Protein AF-A0AAW9IK37-F1 (afdb_monomer)

Organism: Clostridium perfringens (NCBI:txid1502)

Structure (mmCIF, N/CA/C/O backbone):
data_AF-A0AAW9IK37-F1
#
_entry.id   AF-A0AAW9IK37-F1
#
loop_
_atom_site.group_PDB
_atom_site.id
_atom_site.type_symbol
_atom_site.label_atom_id
_atom_site.label_alt_id
_atom_site.label_comp_id
_atom_site.label_asym_id
_atom_site.label_entity_id
_atom_site.label_seq_id
_atom_site.pdbx_PDB_ins_code
_atom_site.Cartn_x
_atom_site.Cartn_y
_atom_site.Cartn_z
_atom_site.occupancy
_atom_site.B_iso_or_equiv
_atom_site.auth_seq_id
_atom_site.auth_comp_id
_atom_site.auth_asym_id
_atom_site.auth_atom_id
_atom_site.pdbx_PDB_model_num
ATOM 1 N N . TYR A 1 1 ? 22.276 -11.782 -33.323 1.00 89.75 1 TYR A N 1
ATOM 2 C CA . TYR A 1 1 ? 23.088 -11.771 -32.084 1.00 89.75 1 TYR A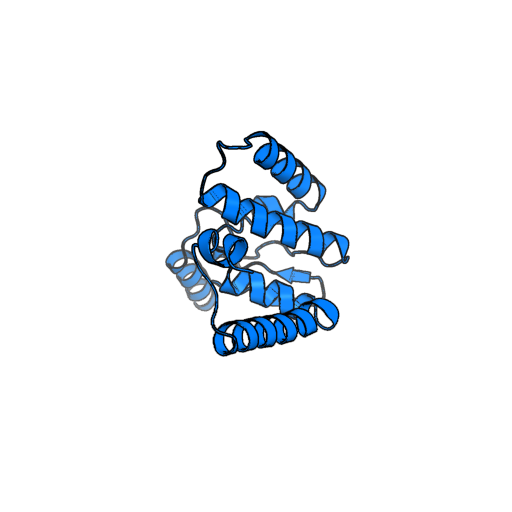 CA 1
ATOM 3 C C . TYR A 1 1 ? 23.915 -10.488 -31.951 1.00 89.75 1 TYR A C 1
ATOM 5 O O . TYR A 1 1 ? 23.599 -9.685 -31.085 1.00 89.75 1 TYR A O 1
ATOM 13 N N . ILE A 1 2 ? 24.889 -10.231 -32.838 1.00 96.06 2 ILE A N 1
ATOM 14 C CA . ILE A 1 2 ? 25.832 -9.090 -32.741 1.00 96.06 2 ILE A CA 1
ATOM 15 C C . ILE A 1 2 ? 25.132 -7.725 -32.626 1.00 96.06 2 ILE A C 1
ATOM 17 O O . ILE A 1 2 ? 25.479 -6.923 -31.764 1.00 96.06 2 ILE A O 1
ATOM 21 N N . GLU A 1 3 ? 24.123 -7.460 -33.456 1.00 96.62 3 GLU A N 1
ATOM 22 C CA . GLU A 1 3 ? 23.384 -6.194 -33.406 1.00 96.62 3 GLU A CA 1
ATOM 23 C C . GLU A 1 3 ? 22.603 -6.013 -32.093 1.00 96.62 3 GLU A C 1
ATOM 25 O O . GLU A 1 3 ? 22.592 -4.925 -31.525 1.00 96.62 3 GLU A O 1
ATOM 30 N N . SER A 1 4 ? 22.024 -7.092 -31.556 1.00 96.12 4 SER A N 1
ATOM 31 C CA . SER A 1 4 ? 21.329 -7.070 -30.264 1.00 96.12 4 SER A CA 1
ATOM 32 C C . SER A 1 4 ? 22.286 -6.706 -29.130 1.00 96.12 4 SER A C 1
ATOM 34 O O . SER A 1 4 ? 21.964 -5.846 -28.316 1.00 96.12 4 SER A O 1
ATOM 36 N N . CYS A 1 5 ? 23.486 -7.297 -29.102 1.00 96.06 5 CYS A N 1
ATOM 37 C CA . CYS A 1 5 ? 24.501 -6.986 -28.093 1.00 96.06 5 CYS A CA 1
ATOM 38 C C . CYS A 1 5 ? 24.947 -5.517 -28.143 1.00 96.06 5 CYS A C 1
ATOM 40 O O . CYS A 1 5 ? 25.216 -4.935 -27.099 1.00 96.06 5 CYS A O 1
ATOM 42 N N . LYS A 1 6 ? 24.970 -4.892 -29.331 1.00 95.94 6 LYS A N 1
ATOM 43 C CA . LYS A 1 6 ? 25.308 -3.465 -29.489 1.00 95.94 6 LYS A CA 1
ATOM 44 C C . LYS A 1 6 ? 24.216 -2.512 -28.978 1.00 95.94 6 LYS A C 1
ATOM 46 O O . LYS A 1 6 ? 24.511 -1.350 -28.704 1.00 95.94 6 LYS A O 1
ATOM 51 N N . ARG A 1 7 ? 22.964 -2.973 -28.860 1.00 96.50 7 ARG A N 1
ATOM 52 C CA . ARG A 1 7 ? 21.812 -2.156 -28.427 1.00 96.50 7 ARG A CA 1
ATOM 53 C C . ARG A 1 7 ? 21.579 -2.180 -26.910 1.00 96.50 7 ARG A C 1
ATOM 55 O O . ARG A 1 7 ? 21.015 -1.226 -26.379 1.00 96.50 7 ARG A O 1
ATOM 62 N N . ILE A 1 8 ? 21.999 -3.236 -26.210 1.00 95.81 8 ILE A N 1
ATOM 63 C CA . ILE A 1 8 ? 21.771 -3.405 -24.765 1.00 95.81 8 ILE A CA 1
ATOM 64 C C . ILE A 1 8 ? 22.555 -2.344 -23.977 1.00 95.81 8 ILE A C 1
ATOM 66 O O . ILE A 1 8 ? 23.781 -2.306 -24.025 1.00 95.81 8 ILE A O 1
ATOM 70 N N . LYS A 1 9 ? 21.844 -1.488 -23.231 1.00 95.62 9 LYS A N 1
ATOM 71 C CA . LYS A 1 9 ? 22.444 -0.482 -22.330 1.00 95.62 9 LYS A CA 1
ATOM 72 C C . LYS A 1 9 ? 22.620 -0.983 -20.897 1.00 95.62 9 LYS A C 1
ATOM 74 O O . LYS A 1 9 ? 23.500 -0.512 -20.189 1.00 95.62 9 LYS A O 1
ATOM 79 N N . TYR A 1 10 ? 21.785 -1.931 -20.483 1.00 95.12 10 TYR A N 1
ATOM 80 C CA . TYR A 1 10 ? 21.777 -2.519 -19.150 1.00 95.12 10 TYR A CA 1
ATOM 81 C C . TYR A 1 10 ? 21.195 -3.936 -19.222 1.00 95.12 10 TYR A C 1
ATOM 83 O O . TYR A 1 10 ? 20.262 -4.172 -19.990 1.00 95.12 10 TYR A O 1
ATOM 91 N N . MET A 1 11 ? 21.737 -4.878 -18.445 1.00 95.50 11 MET A N 1
ATOM 92 C CA . MET A 1 11 ? 21.269 -6.267 -18.403 1.00 95.50 11 MET A CA 1
ATOM 93 C C . MET A 1 11 ? 21.398 -6.838 -16.992 1.00 95.50 11 MET A C 1
ATOM 95 O O . MET A 1 11 ? 22.451 -6.732 -16.366 1.00 95.50 11 MET A O 1
ATOM 99 N N . PHE A 1 12 ? 20.333 -7.474 -16.504 1.00 95.88 12 PHE A N 1
ATOM 100 C CA . PHE A 1 12 ? 20.337 -8.102 -15.188 1.00 95.88 12 PHE A CA 1
ATOM 101 C C . PHE A 1 12 ? 21.098 -9.436 -15.192 1.00 95.88 12 PHE A C 1
ATOM 103 O O . PHE A 1 12 ? 20.855 -10.279 -16.061 1.00 95.88 12 PHE A O 1
ATOM 110 N N . PRO A 1 13 ? 21.953 -9.696 -14.186 1.00 97.44 13 PRO A N 1
ATOM 111 C CA . PRO A 1 13 ? 22.475 -11.032 -13.935 1.00 97.44 13 PRO A CA 1
ATOM 112 C C . PRO A 1 13 ? 21.342 -12.004 -13.597 1.00 97.44 13 PRO A C 1
ATOM 114 O O . PRO A 1 13 ? 20.400 -11.653 -12.880 1.00 97.44 13 PRO A O 1
ATOM 117 N N . LYS A 1 14 ? 21.466 -13.263 -14.029 1.00 97.06 14 LYS A N 1
ATOM 118 C CA . LYS A 1 14 ? 20.448 -14.300 -13.786 1.00 97.06 14 LYS A CA 1
ATOM 119 C C . LYS A 1 14 ? 20.074 -14.427 -12.304 1.00 97.06 14 LYS A C 1
ATOM 121 O O . LYS A 1 14 ? 18.893 -14.501 -11.987 1.00 97.06 14 LYS A O 1
ATOM 126 N N . GLY A 1 15 ? 21.057 -14.413 -11.400 1.00 98.12 15 GLY A N 1
ATOM 127 C CA . GLY A 1 15 ? 20.808 -14.516 -9.956 1.00 98.12 15 GLY A CA 1
ATOM 128 C C . GLY A 1 15 ? 19.930 -13.384 -9.411 1.00 98.12 15 GLY A C 1
ATOM 129 O O . GLY A 1 15 ? 19.015 -13.641 -8.632 1.00 98.12 15 GLY A O 1
ATOM 130 N N . HIS A 1 16 ? 20.141 -12.152 -9.884 1.00 97.75 16 HIS A N 1
ATOM 131 C CA . HIS A 1 16 ? 19.328 -10.999 -9.497 1.00 97.75 16 HIS A CA 1
ATOM 132 C C . HIS A 1 16 ? 17.882 -11.150 -9.987 1.00 97.75 16 HIS A C 1
ATOM 134 O O . HIS A 1 16 ? 16.946 -11.009 -9.202 1.00 97.75 16 HIS A O 1
ATOM 140 N N . ALA A 1 17 ? 17.695 -11.521 -11.258 1.00 97.56 17 ALA A N 1
ATOM 141 C CA . ALA A 1 17 ? 16.365 -11.745 -11.821 1.00 97.56 17 ALA A CA 1
ATOM 142 C C . ALA A 1 17 ? 15.600 -12.847 -11.064 1.00 97.56 17 ALA A C 1
ATOM 144 O O . ALA A 1 17 ? 14.439 -12.659 -10.710 1.00 97.56 17 ALA A O 1
ATOM 145 N N . VAL A 1 18 ? 16.263 -13.966 -10.745 1.00 98.06 18 VAL A N 1
ATOM 146 C CA . VAL A 1 18 ? 15.655 -15.068 -9.981 1.00 98.06 18 VAL A CA 1
ATOM 147 C C . VAL A 1 18 ? 15.223 -14.610 -8.588 1.00 98.06 18 VAL A C 1
ATOM 149 O O . VAL A 1 18 ? 14.106 -14.916 -8.174 1.00 98.06 18 VAL A O 1
ATOM 152 N N . ALA A 1 19 ? 16.063 -13.854 -7.875 1.00 97.88 19 ALA A N 1
ATOM 153 C CA . ALA A 1 19 ? 15.735 -13.372 -6.535 1.00 97.88 19 ALA A CA 1
ATOM 154 C C . ALA A 1 19 ? 14.499 -12.453 -6.534 1.00 97.88 19 ALA A C 1
ATOM 156 O O . ALA A 1 19 ? 13.580 -12.656 -5.737 1.00 97.88 19 ALA A O 1
ATOM 157 N N . TYR A 1 20 ? 14.436 -11.490 -7.460 1.00 97.81 20 TYR A N 1
ATOM 158 C CA . TYR A 1 20 ? 13.302 -10.565 -7.570 1.00 97.81 20 TYR A CA 1
ATOM 159 C C . TYR A 1 20 ? 12.015 -11.285 -7.960 1.00 97.81 20 TYR A C 1
ATOM 161 O O . TYR A 1 20 ? 10.975 -11.071 -7.336 1.00 97.81 20 TYR A O 1
ATOM 169 N N . VAL A 1 21 ? 12.085 -12.182 -8.947 1.00 98.06 21 VAL A N 1
ATOM 170 C CA . VAL A 1 21 ? 10.924 -12.964 -9.389 1.00 98.06 21 VAL A CA 1
ATOM 171 C C . VAL A 1 21 ? 10.427 -13.865 -8.258 1.00 98.06 21 VAL A C 1
ATOM 173 O O . VAL A 1 21 ? 9.225 -13.938 -8.025 1.00 98.06 21 VAL A O 1
ATOM 176 N N . MET A 1 22 ? 11.326 -14.485 -7.488 1.00 98.25 22 MET A N 1
ATOM 177 C CA . MET A 1 22 ? 10.936 -15.294 -6.332 1.00 98.25 22 MET A CA 1
ATOM 178 C C . MET A 1 22 ? 10.194 -14.465 -5.273 1.00 98.25 22 MET A C 1
ATOM 180 O O . MET A 1 22 ? 9.187 -14.930 -4.738 1.00 98.25 22 MET A O 1
ATOM 184 N N . MET A 1 23 ? 10.638 -13.236 -4.982 1.00 97.56 23 MET A N 1
ATOM 185 C CA . MET A 1 23 ? 9.903 -12.346 -4.072 1.00 97.56 23 MET A CA 1
ATOM 186 C C . MET A 1 23 ? 8.552 -11.925 -4.655 1.00 97.56 23 MET A C 1
ATOM 188 O O . MET A 1 23 ? 7.552 -11.937 -3.939 1.00 97.56 23 MET A O 1
ATOM 192 N N . ALA A 1 24 ? 8.498 -11.600 -5.948 1.00 98.00 24 ALA A N 1
ATOM 193 C CA . ALA A 1 24 ? 7.260 -11.221 -6.620 1.00 98.00 24 ALA A CA 1
ATOM 194 C C . ALA A 1 24 ? 6.219 -12.349 -6.574 1.00 98.00 24 ALA A C 1
ATOM 196 O O . ALA A 1 24 ? 5.066 -12.089 -6.246 1.00 98.00 24 ALA A O 1
ATOM 197 N N . VAL A 1 25 ? 6.625 -13.602 -6.810 1.00 98.25 25 VAL A N 1
ATOM 198 C CA . VAL A 1 25 ? 5.736 -14.773 -6.719 1.00 98.25 25 VAL A CA 1
ATOM 199 C C . VAL A 1 25 ? 5.223 -14.977 -5.291 1.00 98.25 25 VAL A C 1
ATOM 201 O O . VAL A 1 25 ? 4.034 -15.227 -5.100 1.00 98.25 25 VAL A O 1
ATOM 204 N N . ARG A 1 26 ? 6.078 -14.804 -4.273 1.00 98.12 26 ARG A N 1
ATOM 205 C CA . ARG A 1 26 ? 5.649 -14.868 -2.864 1.00 98.12 26 ARG A CA 1
ATOM 206 C C . ARG A 1 26 ? 4.608 -13.798 -2.543 1.00 98.12 26 ARG A C 1
ATOM 208 O O . ARG A 1 26 ? 3.601 -14.108 -1.924 1.00 98.12 26 ARG A O 1
ATOM 215 N N . ILE A 1 27 ? 4.811 -12.563 -2.998 1.00 97.88 27 ILE A N 1
ATOM 216 C CA . ILE A 1 27 ? 3.840 -11.473 -2.818 1.00 97.88 27 ILE A CA 1
ATOM 217 C C . ILE A 1 27 ? 2.542 -11.762 -3.595 1.00 97.88 27 ILE A C 1
ATOM 219 O O . ILE A 1 27 ? 1.448 -11.564 -3.066 1.00 97.88 27 ILE A O 1
ATOM 223 N N . ALA A 1 28 ? 2.647 -12.269 -4.827 1.00 98.31 28 ALA A N 1
ATOM 224 C CA . ALA A 1 28 ? 1.504 -12.598 -5.676 1.00 98.31 28 ALA A CA 1
ATOM 225 C C . ALA A 1 28 ? 0.611 -13.682 -5.061 1.00 98.31 28 ALA A C 1
ATOM 227 O O . ALA A 1 28 ? -0.610 -13.586 -5.159 1.00 98.31 28 ALA A O 1
ATOM 228 N N . TYR A 1 29 ? 1.195 -14.664 -4.367 1.00 98.56 29 TYR A N 1
ATOM 229 C CA . TYR A 1 29 ? 0.438 -15.670 -3.623 1.00 98.56 29 TYR A CA 1
ATOM 230 C C . TYR A 1 29 ? -0.529 -15.025 -2.616 1.00 98.56 29 TYR A C 1
ATOM 232 O O . TYR A 1 29 ? -1.718 -15.339 -2.622 1.00 98.56 29 TYR A O 1
ATOM 240 N N . PHE A 1 30 ? -0.068 -14.055 -1.817 1.00 98.44 30 PHE A N 1
ATOM 241 C CA . PHE A 1 30 ? -0.948 -13.320 -0.899 1.00 98.44 30 PHE A CA 1
ATOM 242 C C . PHE A 1 30 ? -1.955 -12.454 -1.647 1.00 98.44 30 PHE A C 1
ATOM 244 O O . PHE A 1 30 ? -3.120 -12.425 -1.271 1.00 98.44 30 PHE A O 1
ATOM 251 N N . LYS A 1 31 ? -1.555 -11.803 -2.745 1.00 98.44 31 LYS A N 1
ATOM 252 C CA . LYS A 1 31 ? -2.497 -11.025 -3.558 1.00 98.44 31 LYS A CA 1
ATOM 253 C C . LYS A 1 31 ? -3.669 -11.888 -4.041 1.00 98.44 31 LYS A C 1
ATOM 255 O O . LYS A 1 31 ? -4.806 -11.426 -4.023 1.00 98.44 31 LYS A O 1
ATOM 260 N N . VAL A 1 32 ? -3.426 -13.134 -4.444 1.00 98.06 32 VAL A N 1
ATOM 261 C CA . VAL A 1 32 ? -4.479 -14.040 -4.926 1.00 98.06 32 VAL A CA 1
ATOM 262 C C . VAL A 1 32 ? -5.289 -14.628 -3.768 1.00 98.06 32 VAL A C 1
ATOM 264 O O . VAL A 1 32 ? -6.507 -14.461 -3.757 1.00 98.06 32 VAL A O 1
ATOM 267 N N . TYR A 1 33 ? -4.630 -15.273 -2.801 1.00 98.25 33 TYR A N 1
ATOM 268 C CA . TYR A 1 33 ? -5.290 -16.120 -1.796 1.00 98.25 33 TYR A CA 1
ATOM 269 C C . TYR A 1 33 ? -5.601 -15.421 -0.465 1.00 98.25 33 TYR A C 1
ATOM 271 O O . TYR A 1 33 ? -6.479 -15.871 0.262 1.00 98.25 33 TYR A O 1
ATOM 279 N N . TYR A 1 34 ? -4.920 -14.316 -0.151 1.00 98.06 34 TYR A N 1
ATOM 280 C CA . TYR A 1 34 ? -5.081 -13.554 1.096 1.00 98.06 34 TYR A CA 1
ATOM 281 C C . TYR A 1 34 ? -5.130 -12.043 0.808 1.00 98.06 34 TYR A C 1
ATOM 283 O O . TYR A 1 34 ? -4.257 -11.288 1.253 1.00 98.06 34 TYR A O 1
ATOM 291 N N . PRO A 1 35 ? -6.113 -11.583 0.014 1.00 97.88 35 PRO A N 1
ATOM 292 C CA . PRO A 1 35 ? -6.092 -10.244 -0.560 1.00 97.88 35 PRO A CA 1
ATOM 293 C C . PRO A 1 35 ? -6.098 -9.133 0.495 1.00 97.88 35 PRO A C 1
ATOM 295 O O . PRO A 1 35 ? -5.342 -8.177 0.355 1.00 97.88 35 PRO A O 1
ATOM 298 N N . GLU A 1 36 ? -6.858 -9.272 1.583 1.00 97.50 36 GLU A N 1
ATOM 299 C CA . GLU A 1 36 ? -6.874 -8.287 2.677 1.00 97.50 36 GLU A CA 1
ATOM 300 C C . GLU A 1 36 ? -5.490 -8.112 3.311 1.00 97.50 36 GLU A C 1
ATOM 302 O O . GLU A 1 36 ? -5.028 -6.987 3.497 1.00 97.50 36 GLU A O 1
ATOM 307 N N . ALA A 1 37 ? -4.783 -9.219 3.561 1.00 97.81 37 ALA A N 1
ATOM 308 C CA . ALA A 1 37 ? -3.418 -9.193 4.078 1.00 97.81 37 ALA A CA 1
ATOM 309 C C . ALA A 1 37 ? -2.445 -8.532 3.094 1.00 97.81 37 ALA A C 1
ATOM 311 O O . ALA A 1 37 ? -1.593 -7.743 3.513 1.00 97.81 37 ALA A O 1
ATOM 312 N N . TYR A 1 38 ? -2.588 -8.812 1.794 1.00 98.25 38 TYR A N 1
ATOM 313 C CA . TYR A 1 38 ? -1.800 -8.157 0.751 1.00 98.25 38 TYR A CA 1
ATOM 314 C C . TYR A 1 38 ? -2.004 -6.639 0.755 1.00 98.25 38 TYR A C 1
ATOM 316 O O . TYR A 1 38 ? -1.020 -5.903 0.839 1.00 98.25 38 TYR A O 1
ATOM 324 N 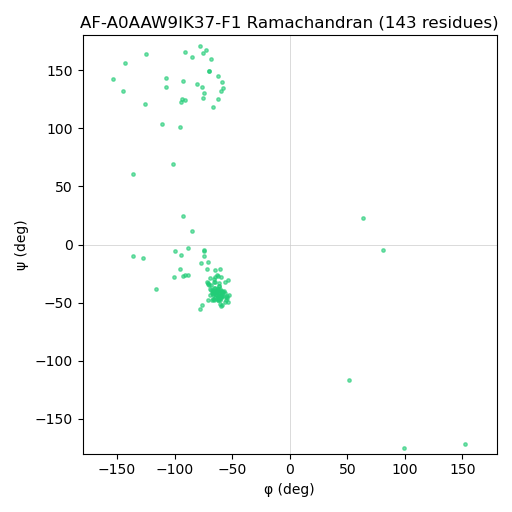N . TYR A 1 39 ? -3.252 -6.169 0.703 1.00 98.06 39 TYR A N 1
ATOM 325 C CA . TYR A 1 39 ? -3.545 -4.739 0.634 1.00 98.06 39 TYR A CA 1
ATOM 326 C C . TYR A 1 39 ? -3.158 -4.017 1.924 1.00 98.06 39 TYR A C 1
ATOM 328 O O . TYR A 1 39 ? -2.443 -3.020 1.858 1.00 98.06 39 TYR A O 1
ATOM 336 N N . ALA A 1 40 ? -3.530 -4.541 3.098 1.00 97.75 40 ALA A N 1
ATOM 337 C CA . ALA A 1 40 ? -3.161 -3.930 4.375 1.00 97.75 40 ALA A CA 1
ATOM 338 C C . ALA A 1 40 ? -1.634 -3.801 4.518 1.00 97.75 40 ALA A C 1
ATOM 340 O O . ALA A 1 40 ? -1.126 -2.757 4.932 1.00 97.75 40 ALA A O 1
ATOM 341 N N . THR A 1 41 ? -0.879 -4.824 4.104 1.00 97.50 41 THR A N 1
ATOM 342 C CA . THR A 1 41 ? 0.591 -4.774 4.120 1.00 97.50 41 THR A CA 1
ATOM 343 C C . THR A 1 41 ? 1.137 -3.792 3.088 1.00 97.50 41 THR A C 1
ATOM 345 O O . THR A 1 41 ? 2.038 -3.017 3.405 1.00 97.50 41 THR A O 1
ATOM 348 N N . TYR A 1 42 ? 0.598 -3.792 1.866 1.00 96.94 42 TYR A N 1
ATOM 349 C CA . TYR A 1 42 ? 1.038 -2.884 0.810 1.00 96.94 42 TYR A CA 1
ATOM 350 C C . TYR A 1 42 ? 0.868 -1.423 1.231 1.00 96.94 42 TYR A C 1
ATOM 352 O O . TYR A 1 42 ? 1.837 -0.665 1.190 1.00 96.94 42 TYR A O 1
ATOM 360 N N . PHE A 1 43 ? -0.328 -1.044 1.692 1.00 96.44 43 PHE A N 1
ATOM 361 C CA . PHE A 1 43 ? -0.615 0.336 2.074 1.00 96.44 43 PHE A CA 1
ATOM 362 C C . PHE A 1 43 ? 0.126 0.766 3.344 1.00 96.44 43 PHE A C 1
ATOM 364 O O . PHE A 1 43 ? 0.506 1.922 3.465 1.00 96.44 43 PHE A O 1
ATOM 371 N N . THR A 1 44 ? 0.431 -0.167 4.250 1.00 95.81 44 THR A N 1
ATOM 372 C CA . THR A 1 44 ? 1.269 0.124 5.425 1.00 95.81 44 THR A CA 1
ATOM 373 C C . THR A 1 44 ? 2.726 0.413 5.056 1.00 95.81 44 THR A C 1
ATOM 375 O O . THR A 1 44 ? 3.363 1.248 5.688 1.00 95.81 44 THR A O 1
ATOM 378 N N . VAL A 1 45 ? 3.290 -0.316 4.087 1.00 93.81 45 VAL A N 1
ATOM 379 C CA . VAL A 1 45 ? 4.745 -0.315 3.843 1.00 93.81 45 VAL A CA 1
ATOM 380 C C . VAL A 1 45 ? 5.155 0.575 2.669 1.00 93.81 45 VAL A C 1
ATOM 382 O O . VAL A 1 45 ? 6.297 1.022 2.627 1.00 93.81 45 VAL A O 1
ATOM 385 N N . ARG A 1 46 ? 4.277 0.782 1.681 1.00 85.00 46 ARG A N 1
ATOM 386 C CA . ARG A 1 46 ? 4.651 1.379 0.385 1.00 85.00 46 ARG A CA 1
ATOM 387 C C . ARG A 1 46 ? 3.815 2.579 -0.047 1.00 85.00 46 ARG A C 1
ATOM 389 O O . ARG A 1 46 ? 4.177 3.206 -1.036 1.00 85.00 46 ARG A O 1
ATOM 396 N N . ALA A 1 47 ? 2.698 2.870 0.615 1.00 80.38 47 ALA A N 1
ATOM 397 C CA . ALA A 1 47 ? 1.763 3.897 0.159 1.00 80.38 47 ALA A CA 1
ATOM 398 C C . ALA A 1 47 ? 1.918 5.204 0.945 1.00 80.38 47 ALA A C 1
ATOM 400 O O . ALA A 1 47 ? 1.039 5.580 1.716 1.00 80.38 47 ALA A O 1
ATOM 401 N N . ASP A 1 48 ? 3.038 5.896 0.737 1.00 82.75 48 ASP A N 1
ATOM 402 C CA . ASP A 1 48 ? 3.271 7.207 1.354 1.00 82.75 48 ASP A CA 1
ATOM 403 C C . ASP A 1 48 ? 2.302 8.288 0.839 1.00 82.75 48 ASP A C 1
ATOM 405 O O . ASP A 1 48 ? 1.943 9.189 1.591 1.00 82.75 48 ASP A O 1
ATOM 409 N N . ASP A 1 49 ? 1.833 8.166 -0.408 1.00 88.56 49 ASP A N 1
ATOM 410 C CA . ASP A 1 49 ? 0.897 9.098 -1.055 1.00 88.56 49 ASP A CA 1
ATOM 411 C C . ASP A 1 49 ? -0.583 8.683 -0.902 1.00 88.56 49 ASP A C 1
ATOM 413 O O . ASP A 1 49 ? -1.420 9.009 -1.743 1.00 88.56 49 ASP A O 1
ATOM 417 N N . PHE A 1 50 ? -0.927 7.910 0.134 1.00 92.88 50 PHE A N 1
ATOM 418 C CA . PHE A 1 50 ? -2.316 7.520 0.392 1.00 92.88 50 PHE A CA 1
ATOM 419 C C . PHE A 1 50 ? -3.122 8.680 0.985 1.00 92.88 50 PHE A C 1
ATOM 421 O O . PHE A 1 50 ? -2.767 9.210 2.033 1.00 92.88 50 PHE A O 1
ATOM 428 N N . ASP A 1 51 ? -4.247 9.004 0.347 1.00 93.25 51 ASP A N 1
ATOM 429 C CA . ASP A 1 51 ? -5.222 9.991 0.814 1.00 93.25 51 ASP A CA 1
ATOM 430 C C . ASP A 1 51 ? -6.520 9.281 1.228 1.00 93.25 51 ASP A C 1
ATOM 432 O O . ASP A 1 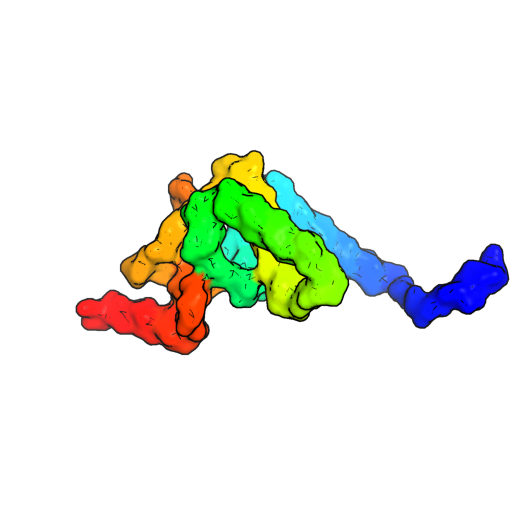51 ? -7.320 8.850 0.389 1.00 93.25 51 ASP A O 1
ATOM 436 N N . ALA A 1 52 ? -6.729 9.147 2.540 1.00 94.06 52 ALA A N 1
ATOM 437 C CA . ALA A 1 52 ? -7.912 8.498 3.088 1.00 94.06 52 ALA A CA 1
ATOM 438 C C . ALA A 1 52 ? -9.215 9.251 2.783 1.00 94.06 52 ALA A C 1
ATOM 440 O O . ALA A 1 52 ? -10.239 8.592 2.585 1.00 94.06 52 ALA A O 1
ATOM 441 N N . ASP A 1 53 ? -9.195 10.582 2.686 1.00 92.25 53 ASP A N 1
ATOM 442 C CA . ASP A 1 53 ? -10.393 11.380 2.412 1.00 92.25 53 ASP A CA 1
ATOM 443 C C . ASP A 1 53 ? -10.864 11.204 0.970 1.00 92.25 53 ASP A C 1
ATOM 445 O O . ASP A 1 53 ? -12.067 11.220 0.696 1.00 92.25 53 ASP A O 1
ATOM 449 N N . LEU A 1 54 ? -9.938 11.012 0.033 1.00 94.62 54 LEU A N 1
ATOM 450 C CA . LEU A 1 54 ? -10.258 10.663 -1.346 1.00 94.62 54 LEU A CA 1
ATOM 451 C C . LEU A 1 54 ? -10.653 9.188 -1.485 1.00 94.62 54 LEU A C 1
ATOM 453 O O . LEU A 1 54 ? -11.705 8.875 -2.045 1.00 94.62 54 LEU A O 1
ATOM 457 N N . ILE A 1 55 ? -9.825 8.271 -0.984 1.00 95.88 55 ILE A N 1
ATOM 458 C CA . ILE A 1 55 ? -9.953 6.831 -1.255 1.00 95.88 55 ILE A CA 1
ATOM 459 C C . ILE A 1 55 ? -11.173 6.225 -0.548 1.00 95.88 55 ILE A C 1
ATOM 461 O O . ILE A 1 55 ? -11.848 5.354 -1.109 1.00 95.88 55 ILE A O 1
ATOM 465 N N . CYS A 1 56 ? -11.526 6.707 0.648 1.00 94.75 56 CYS A N 1
ATOM 466 C CA . CYS A 1 56 ? -12.702 6.223 1.379 1.00 94.75 56 CYS A CA 1
ATOM 467 C C . CYS A 1 56 ? -14.036 6.734 0.802 1.00 94.75 56 CYS A C 1
ATOM 469 O O . CYS A 1 56 ? -15.089 6.226 1.184 1.00 94.75 56 CYS A O 1
ATOM 471 N N . LYS A 1 57 ? -14.029 7.693 -0.142 1.00 94.50 57 LYS A N 1
ATOM 472 C CA . LYS A 1 57 ? -15.237 8.076 -0.909 1.00 94.50 57 LYS A CA 1
ATOM 473 C C . LYS A 1 57 ? -15.659 6.996 -1.910 1.00 94.50 57 LYS A C 1
ATOM 475 O O . LYS A 1 57 ? -16.784 7.026 -2.403 1.00 94.50 57 LYS A O 1
ATOM 480 N N . GLY A 1 58 ? -14.779 6.036 -2.194 1.00 94.50 58 GLY A N 1
ATOM 481 C CA . GLY A 1 58 ? -15.087 4.854 -2.988 1.00 94.50 58 GLY A CA 1
ATOM 482 C C . GLY A 1 58 ? -14.653 4.937 -4.457 1.00 94.50 58 GLY A C 1
ATOM 483 O O . GLY A 1 58 ? -14.010 5.899 -4.889 1.00 94.50 58 GLY A O 1
ATOM 484 N N . PRO A 1 59 ? -15.006 3.913 -5.257 1.00 96.25 59 PRO A N 1
ATOM 485 C CA . PRO A 1 59 ? -14.426 3.688 -6.582 1.00 96.25 59 PRO A CA 1
ATOM 486 C C . PRO A 1 59 ? -14.749 4.789 -7.598 1.00 96.25 59 PRO A C 1
ATOM 488 O O . PRO A 1 59 ? -13.952 5.024 -8.502 1.00 96.25 59 PRO A O 1
ATOM 491 N N . GLY A 1 60 ? -15.887 5.480 -7.459 1.00 97.19 60 GLY A N 1
ATOM 492 C CA . GLY A 1 60 ? -16.256 6.589 -8.345 1.00 97.19 60 GLY A CA 1
ATOM 493 C C . GLY A 1 60 ? -15.308 7.783 -8.215 1.00 97.19 60 GLY A C 1
ATOM 494 O O . GLY A 1 60 ? -14.816 8.284 -9.222 1.00 97.19 60 GLY A O 1
ATOM 495 N N . ALA A 1 61 ? -14.995 8.185 -6.979 1.00 97.00 61 ALA A N 1
ATOM 496 C CA . ALA A 1 61 ? -14.059 9.276 -6.706 1.00 97.00 61 ALA A CA 1
ATOM 497 C C . ALA A 1 61 ? -12.629 8.918 -7.137 1.00 97.00 61 ALA A C 1
ATOM 499 O O . ALA A 1 61 ? -11.938 9.738 -7.734 1.00 97.00 61 ALA A O 1
ATOM 500 N N . ILE A 1 62 ? -12.215 7.670 -6.894 1.00 97.44 62 ILE A N 1
ATOM 501 C CA . ILE A 1 62 ? -10.904 7.163 -7.320 1.00 97.44 62 ILE A CA 1
ATOM 502 C C . ILE A 1 62 ? -10.773 7.201 -8.842 1.00 97.44 62 ILE A C 1
ATOM 504 O O . ILE A 1 62 ? -9.766 7.681 -9.352 1.00 97.44 62 ILE A O 1
ATOM 508 N N . LYS A 1 63 ? -11.792 6.724 -9.568 1.00 97.38 63 LYS A N 1
ATOM 509 C CA . LYS A 1 63 ? -11.777 6.716 -11.031 1.00 97.38 63 LYS A CA 1
ATOM 510 C C . LYS A 1 63 ? -11.705 8.131 -11.602 1.00 97.38 63 LYS A C 1
ATOM 512 O O . LYS A 1 63 ? -10.840 8.386 -12.426 1.00 97.38 63 LYS A O 1
ATOM 517 N N . ALA A 1 64 ? -12.546 9.044 -11.112 1.00 97.50 64 ALA A N 1
ATOM 518 C CA . ALA A 1 64 ? -12.505 10.440 -11.541 1.00 97.50 64 ALA A CA 1
ATOM 519 C C . ALA A 1 64 ? -11.110 11.049 -11.330 1.00 97.50 64 ALA A C 1
ATOM 521 O O . ALA A 1 64 ? -10.581 11.704 -12.224 1.00 97.50 64 ALA A O 1
ATOM 522 N N . LYS A 1 65 ? -10.468 10.761 -10.187 1.00 96.62 65 LYS A N 1
ATOM 523 C CA . LYS A 1 65 ? -9.120 11.265 -9.926 1.00 96.62 65 LYS A CA 1
ATOM 524 C C . LYS A 1 65 ? -8.051 10.634 -10.819 1.00 96.62 65 LYS A C 1
ATOM 526 O O . LYS A 1 65 ? -7.128 11.328 -11.234 1.00 96.62 65 LYS A O 1
ATOM 531 N N . LEU A 1 66 ? -8.155 9.339 -11.110 1.00 96.56 66 LEU A N 1
ATOM 532 C CA . LEU A 1 66 ? -7.263 8.669 -12.059 1.00 96.56 66 LEU A CA 1
ATOM 533 C C . LEU A 1 66 ? -7.384 9.276 -13.458 1.00 96.56 66 LEU A C 1
ATOM 535 O O . LEU A 1 66 ? -6.358 9.540 -14.078 1.00 96.56 66 LEU A O 1
ATOM 539 N N . ASP A 1 67 ? -8.607 9.537 -13.920 1.00 96.62 67 ASP A N 1
ATOM 540 C CA . ASP A 1 67 ? -8.858 10.143 -15.229 1.00 96.62 67 ASP A CA 1
ATOM 541 C C . ASP A 1 67 ? -8.198 11.537 -15.314 1.00 96.62 67 ASP A C 1
ATOM 543 O O . ASP A 1 67 ? -7.409 11.781 -16.227 1.00 96.62 67 ASP A O 1
ATOM 547 N N . GLU A 1 68 ? -8.385 12.398 -14.302 1.00 95.69 68 GLU A N 1
ATOM 548 C CA . GLU A 1 68 ? -7.697 13.702 -14.203 1.00 95.69 68 GLU A CA 1
ATOM 549 C C . GLU A 1 68 ? -6.165 13.574 -14.268 1.00 95.69 68 GLU A C 1
ATOM 551 O O . GLU A 1 68 ? -5.482 14.349 -14.943 1.00 95.69 68 GLU A O 1
ATOM 556 N N . LEU A 1 69 ? -5.599 12.607 -13.537 1.00 94.62 69 LEU A N 1
ATOM 557 C CA . LEU A 1 69 ? -4.151 12.417 -13.471 1.00 94.62 69 LEU A CA 1
ATOM 558 C C . LEU A 1 69 ? -3.589 11.885 -14.791 1.00 94.62 69 LEU A C 1
ATOM 560 O O . LEU A 1 69 ? -2.491 12.277 -15.186 1.00 94.62 69 LEU A O 1
ATOM 564 N N . TYR A 1 70 ? -4.333 11.037 -15.498 1.00 93.69 70 TYR A N 1
ATOM 565 C CA . TYR A 1 70 ? -3.926 10.531 -16.804 1.00 93.69 70 TYR A CA 1
ATOM 566 C C . TYR A 1 70 ? -4.005 11.588 -17.908 1.00 93.69 70 TYR A C 1
ATOM 568 O O . TYR A 1 70 ? -3.140 11.602 -18.789 1.00 93.69 70 TYR A O 1
ATOM 576 N N . GLU A 1 71 ? -4.948 12.529 -17.831 1.00 94.88 71 GLU A N 1
ATOM 577 C CA . GLU A 1 71 ? -5.043 13.658 -18.767 1.00 94.88 71 GLU A CA 1
ATOM 578 C C . GLU A 1 71 ? -3.821 14.593 -18.722 1.00 94.88 71 GLU A C 1
ATOM 580 O O . GLU A 1 71 ? -3.465 15.209 -19.731 1.00 94.88 71 GLU A O 1
ATOM 585 N N . LEU A 1 72 ? -3.108 14.663 -17.591 1.00 91.06 72 LEU A N 1
ATOM 586 C CA . LEU A 1 72 ? -1.871 15.447 -17.469 1.00 91.06 72 LEU A CA 1
ATOM 587 C C . LEU A 1 72 ? -0.731 14.911 -18.356 1.00 91.06 72 LEU A C 1
ATOM 589 O O . LEU A 1 72 ? 0.204 15.658 -18.677 1.00 91.06 72 LEU A O 1
ATOM 593 N N . GLY A 1 73 ? -0.782 13.637 -18.760 1.00 89.94 73 GLY A N 1
ATOM 594 C CA . GLY A 1 73 ? 0.196 12.999 -19.641 1.00 89.94 73 GLY A CA 1
ATOM 595 C C . GLY A 1 73 ? 1.641 13.184 -19.164 1.00 89.94 73 GLY A C 1
ATOM 596 O O . GLY A 1 73 ? 2.033 12.745 -18.087 1.00 89.94 73 GLY A O 1
ATOM 597 N N . ASN A 1 74 ? 2.465 13.874 -19.954 1.00 88.12 74 ASN A N 1
ATOM 598 C CA . ASN A 1 74 ? 3.881 14.089 -19.623 1.00 88.12 74 ASN A CA 1
ATOM 599 C C . ASN A 1 74 ? 4.125 15.118 -18.500 1.00 88.12 74 ASN A C 1
ATOM 601 O O . ASN A 1 74 ? 5.274 15.308 -18.106 1.00 88.12 74 ASN A O 1
ATOM 605 N N . LYS A 1 75 ? 3.085 15.794 -17.991 1.00 91.75 75 LYS A N 1
ATOM 606 C CA . LYS A 1 75 ? 3.199 16.787 -16.904 1.00 91.75 75 LYS A CA 1
ATOM 607 C C . LYS A 1 75 ? 3.094 16.178 -15.500 1.00 91.75 75 LYS A C 1
ATOM 609 O O . LYS A 1 75 ? 3.236 16.905 -14.523 1.00 91.75 75 LYS A O 1
ATOM 614 N N . ILE A 1 76 ? 2.856 14.869 -15.401 1.00 92.62 76 ILE A N 1
ATOM 615 C CA . ILE A 1 76 ? 2.715 14.129 -14.140 1.00 92.62 76 ILE A CA 1
ATOM 616 C C . ILE A 1 76 ? 4.022 14.198 -13.333 1.00 92.62 76 ILE A C 1
ATOM 618 O O . ILE A 1 76 ? 5.095 13.811 -13.813 1.00 92.62 76 ILE A O 1
ATOM 622 N N . THR A 1 77 ? 3.930 14.652 -12.082 1.00 92.69 77 THR A N 1
ATOM 623 C CA . THR A 1 77 ? 5.066 14.723 -11.153 1.00 92.69 77 THR A CA 1
ATOM 624 C C . THR A 1 77 ? 5.407 13.353 -10.551 1.00 92.69 77 THR A C 1
ATOM 626 O O . THR A 1 77 ? 4.680 12.373 -10.705 1.00 92.69 77 THR A O 1
ATOM 629 N N . ALA A 1 78 ? 6.531 13.249 -9.834 1.00 89.75 78 ALA A N 1
ATOM 630 C CA . ALA A 1 78 ? 6.872 12.017 -9.113 1.00 89.75 78 ALA A CA 1
ATOM 631 C C . ALA A 1 78 ? 5.816 11.652 -8.050 1.00 89.75 78 ALA A C 1
ATOM 633 O O . ALA A 1 78 ? 5.480 10.477 -7.916 1.00 89.75 78 ALA A O 1
ATOM 634 N N . LYS A 1 79 ? 5.261 12.660 -7.362 1.00 88.94 79 LYS A N 1
ATOM 635 C CA . LYS A 1 79 ? 4.181 12.491 -6.381 1.00 88.94 79 LYS A CA 1
ATOM 636 C C . LYS A 1 79 ? 2.905 11.976 -7.048 1.00 88.94 79 LYS A C 1
ATOM 638 O O . LYS A 1 79 ? 2.293 11.033 -6.563 1.00 88.94 79 LYS A O 1
ATOM 643 N N . ASP A 1 80 ? 2.559 12.528 -8.210 1.00 92.69 80 ASP A N 1
ATOM 644 C CA . ASP A 1 80 ? 1.383 12.086 -8.965 1.00 92.69 80 ASP A CA 1
ATOM 645 C C . ASP A 1 80 ? 1.513 10.624 -9.412 1.00 92.69 80 ASP A C 1
ATOM 647 O O . ASP A 1 80 ? 0.547 9.875 -9.332 1.00 92.69 80 ASP A O 1
ATOM 651 N N . LYS A 1 81 ? 2.708 10.166 -9.814 1.00 92.00 81 LYS A N 1
ATOM 652 C CA . LYS A 1 81 ? 2.943 8.740 -10.133 1.00 92.00 81 LYS A CA 1
ATOM 653 C C . LYS A 1 81 ? 2.751 7.830 -8.918 1.00 92.00 81 LYS A C 1
ATOM 655 O O . LYS A 1 81 ? 2.207 6.730 -9.058 1.00 92.00 81 LYS A O 1
ATOM 660 N N . GLY A 1 82 ? 3.202 8.280 -7.746 1.00 92.44 82 GLY A N 1
ATOM 661 C CA . GLY A 1 82 ? 2.970 7.594 -6.474 1.00 92.44 82 GLY A CA 1
ATOM 662 C C . GLY A 1 82 ? 1.477 7.475 -6.178 1.00 92.44 82 GLY A C 1
ATOM 663 O O . GLY A 1 82 ? 0.971 6.366 -5.997 1.00 92.44 82 GLY A O 1
ATOM 664 N N . LEU A 1 83 ? 0.756 8.596 -6.264 1.00 93.44 83 LEU A N 1
ATOM 665 C CA . LEU A 1 83 ? -0.692 8.648 -6.074 1.00 93.44 83 LEU A CA 1
ATOM 666 C C . LEU A 1 83 ? -1.445 7.767 -7.081 1.00 93.44 83 LEU A C 1
ATOM 668 O O . LEU A 1 83 ? -2.296 6.989 -6.663 1.00 93.44 83 LEU A O 1
ATOM 672 N N . ILE A 1 84 ? -1.109 7.809 -8.377 1.00 95.44 84 ILE A N 1
ATOM 673 C CA . ILE A 1 84 ? -1.704 6.932 -9.406 1.00 95.44 84 ILE A CA 1
ATOM 674 C C . ILE A 1 84 ? -1.576 5.466 -8.986 1.00 95.44 84 ILE A C 1
ATOM 676 O O . ILE A 1 84 ? -2.573 4.751 -8.944 1.00 95.44 84 ILE A O 1
ATOM 680 N N . THR A 1 85 ? -0.375 5.036 -8.591 1.00 95.31 85 THR A N 1
ATOM 681 C CA . THR A 1 85 ? -0.126 3.646 -8.175 1.00 95.31 85 THR A CA 1
ATOM 682 C C . THR A 1 85 ? -1.005 3.247 -6.981 1.00 95.31 85 THR A C 1
ATOM 684 O O . THR A 1 85 ? -1.544 2.138 -6.929 1.00 95.31 85 THR A O 1
ATOM 687 N N . VAL A 1 86 ? -1.169 4.147 -6.007 1.00 95.94 86 VAL A N 1
ATOM 688 C CA . VAL A 1 86 ? -2.027 3.925 -4.833 1.00 95.94 86 VAL A CA 1
ATOM 689 C C . VAL A 1 86 ? -3.507 3.872 -5.224 1.00 95.94 86 VAL A C 1
ATOM 691 O O . VAL A 1 86 ? -4.237 3.003 -4.736 1.00 95.94 86 VAL A O 1
ATOM 694 N N . LEU A 1 87 ? -3.951 4.759 -6.115 1.00 97.12 87 LEU A N 1
ATOM 695 C CA . LEU A 1 87 ? -5.326 4.819 -6.602 1.00 97.12 87 LEU A CA 1
ATOM 696 C C . LEU A 1 87 ? -5.695 3.581 -7.423 1.00 97.12 87 LEU A C 1
ATOM 698 O O . LEU A 1 87 ? -6.770 3.027 -7.210 1.00 97.12 87 LEU A O 1
ATOM 702 N N . GLU A 1 88 ? -4.811 3.086 -8.289 1.00 97.50 88 GLU A N 1
ATOM 703 C CA . GLU A 1 88 ? -5.040 1.859 -9.062 1.00 97.50 88 GLU A CA 1
ATOM 704 C C . GLU A 1 88 ? -5.236 0.638 -8.159 1.00 97.50 88 GLU A C 1
ATOM 706 O O . GLU A 1 88 ? -6.182 -0.131 -8.338 1.00 97.50 88 GLU A O 1
ATOM 711 N N . LEU A 1 89 ? -4.386 0.476 -7.141 1.00 97.56 89 LEU A N 1
ATOM 712 C CA . LEU A 1 89 ? -4.525 -0.622 -6.182 1.00 97.56 89 LEU A CA 1
ATOM 713 C C . LEU A 1 89 ? -5.759 -0.468 -5.296 1.00 97.56 89 LEU A C 1
ATOM 715 O O . LEU A 1 89 ? -6.396 -1.464 -4.955 1.00 97.56 89 LEU A O 1
ATOM 719 N N . SER A 1 90 ? -6.120 0.765 -4.944 1.00 97.69 90 SER A N 1
ATOM 720 C CA . SER A 1 90 ? -7.349 1.046 -4.201 1.00 97.69 90 SER A CA 1
ATOM 721 C C . SER A 1 90 ? -8.586 0.729 -5.044 1.00 97.69 90 SER A C 1
ATOM 723 O O . SER A 1 90 ? -9.532 0.119 -4.552 1.00 97.69 90 SER A O 1
ATOM 725 N N . TYR A 1 91 ? -8.569 1.073 -6.334 1.00 98.06 91 TYR A N 1
ATOM 726 C CA . TYR A 1 91 ? -9.630 0.731 -7.277 1.00 98.06 91 TYR A CA 1
ATOM 727 C C . TYR A 1 91 ? -9.758 -0.788 -7.456 1.00 98.06 91 TYR A C 1
ATOM 729 O O . TYR A 1 91 ? -10.864 -1.326 -7.408 1.00 98.06 91 TYR A O 1
ATOM 737 N N . GLU A 1 92 ? -8.630 -1.493 -7.590 1.00 98.31 92 GLU A N 1
ATOM 738 C CA . GLU A 1 92 ? -8.582 -2.957 -7.649 1.00 98.31 92 GLU A CA 1
ATOM 739 C C . GLU A 1 92 ? -9.176 -3.594 -6.382 1.00 98.31 92 GLU A C 1
ATOM 741 O O . GLU A 1 92 ? -9.975 -4.525 -6.482 1.00 98.31 92 GLU A O 1
ATOM 746 N N . LEU A 1 93 ? -8.837 -3.075 -5.198 1.00 97.88 93 LEU A N 1
ATOM 747 C CA . LEU A 1 93 ? -9.387 -3.529 -3.920 1.00 97.88 93 LEU A CA 1
ATOM 748 C C . LEU A 1 93 ? -10.922 -3.451 -3.920 1.00 97.88 93 LEU A C 1
ATOM 750 O O . LEU A 1 93 ? -11.582 -4.452 -3.627 1.00 97.88 93 LEU A O 1
ATOM 754 N N . TYR A 1 94 ? -11.492 -2.310 -4.325 1.00 97.81 94 TYR A N 1
ATOM 755 C CA . TYR A 1 94 ? -12.947 -2.153 -4.438 1.00 97.81 94 TYR A CA 1
ATOM 756 C C . TYR A 1 94 ? -13.560 -3.087 -5.487 1.00 97.81 94 TYR A C 1
ATOM 758 O O . TYR A 1 94 ? -14.603 -3.696 -5.243 1.00 97.81 94 TYR A O 1
ATOM 766 N N . ALA A 1 95 ? -12.905 -3.267 -6.639 1.00 97.69 95 ALA A N 1
ATOM 767 C CA . ALA A 1 95 ? -13.362 -4.188 -7.681 1.00 97.69 95 ALA A CA 1
ATOM 768 C C . ALA A 1 95 ? -13.388 -5.652 -7.202 1.00 97.69 95 ALA A C 1
ATOM 770 O O . ALA A 1 95 ? -14.206 -6.453 -7.660 1.00 97.69 95 ALA A O 1
ATOM 771 N N . ARG A 1 96 ? -12.539 -5.999 -6.229 1.00 97.50 96 ARG A N 1
ATOM 772 C CA . ARG A 1 96 ? -12.519 -7.310 -5.564 1.00 97.50 96 ARG A CA 1
ATOM 773 C C . ARG A 1 96 ? -13.508 -7.434 -4.406 1.00 97.50 96 ARG A C 1
ATOM 775 O O . ARG A 1 96 ? -13.460 -8.434 -3.694 1.00 97.50 96 ARG A O 1
ATOM 782 N N . LYS A 1 97 ? -14.430 -6.475 -4.258 1.00 96.62 97 LYS A N 1
ATOM 783 C CA . LYS A 1 97 ? -15.470 -6.432 -3.213 1.00 96.62 97 LYS A CA 1
ATOM 784 C C . LYS A 1 97 ? -14.912 -6.318 -1.793 1.00 96.62 97 LYS A C 1
ATOM 786 O O . LYS A 1 97 ? -15.592 -6.681 -0.839 1.00 96.62 97 LYS A O 1
ATOM 791 N N . LEU A 1 98 ? -13.689 -5.816 -1.666 1.00 97.06 98 LEU A N 1
ATOM 792 C CA . LEU A 1 98 ? -13.157 -5.338 -0.400 1.00 97.06 98 LEU A CA 1
ATOM 793 C C . LEU A 1 98 ? -13.476 -3.846 -0.272 1.00 97.06 98 LEU A C 1
ATOM 795 O O . LEU A 1 98 ? -13.837 -3.181 -1.245 1.00 97.06 98 LEU A O 1
ATOM 799 N N . ASN A 1 99 ? -13.338 -3.307 0.926 1.00 96.25 99 ASN A N 1
ATOM 800 C CA . ASN A 1 99 ? -13.632 -1.914 1.217 1.00 96.25 99 ASN A CA 1
ATOM 801 C C . ASN A 1 99 ? -12.644 -1.342 2.234 1.00 96.25 99 ASN A C 1
ATOM 803 O O . ASN A 1 99 ? -12.040 -2.058 3.036 1.00 96.25 99 ASN A O 1
ATOM 807 N N . PHE A 1 100 ? -12.508 -0.020 2.195 1.00 97.00 100 PHE A N 1
ATOM 808 C CA . PHE A 1 100 ? -11.861 0.726 3.258 1.00 97.00 100 PHE A CA 1
ATOM 809 C C . PHE A 1 100 ? -12.893 1.211 4.268 1.00 97.00 100 PHE A C 1
ATOM 811 O O . PHE A 1 100 ? -13.986 1.649 3.905 1.00 97.00 100 PHE A O 1
ATOM 818 N N . LEU A 1 101 ? -12.517 1.156 5.540 1.00 96.44 101 LEU A N 1
ATOM 819 C CA . LEU A 1 101 ? -13.238 1.826 6.613 1.00 96.44 101 LEU A CA 1
ATOM 820 C C . LEU A 1 101 ? -12.767 3.276 6.714 1.00 96.44 101 LEU A C 1
ATOM 822 O O . LEU A 1 101 ? -11.688 3.634 6.245 1.00 96.44 101 LEU A O 1
ATOM 826 N N . LYS A 1 102 ? -13.568 4.124 7.357 1.00 95.44 102 LYS A N 1
ATOM 827 C CA . LYS A 1 102 ? -13.136 5.489 7.665 1.00 95.44 102 LYS A CA 1
ATOM 828 C C . LYS A 1 102 ? -12.059 5.467 8.748 1.00 95.44 102 LYS A C 1
ATOM 830 O O . LYS A 1 102 ? -12.065 4.600 9.626 1.00 95.44 102 LYS A O 1
ATOM 835 N N . VAL A 1 103 ? -11.160 6.447 8.696 1.00 95.44 103 VAL A N 1
ATOM 836 C CA . VAL A 1 103 ? -10.240 6.705 9.806 1.00 95.44 103 VAL A CA 1
ATOM 837 C C . VAL A 1 103 ? -11.067 7.024 11.047 1.00 95.44 103 VAL A C 1
ATOM 839 O O . VAL A 1 103 ? -12.003 7.819 10.993 1.00 95.44 103 VAL A O 1
ATOM 842 N N . ASP A 1 104 ? -10.726 6.376 12.153 1.00 93.75 104 ASP A N 1
ATOM 843 C CA . ASP A 1 104 ? -11.384 6.557 13.439 1.00 93.75 104 ASP A CA 1
ATOM 844 C C . ASP A 1 104 ? -10.320 6.900 14.477 1.00 93.75 104 ASP A C 1
ATOM 846 O O . ASP A 1 104 ? -9.392 6.127 14.701 1.00 93.75 104 ASP A O 1
ATOM 850 N N . ILE A 1 105 ? -10.442 8.057 15.121 1.00 91.31 105 ILE A N 1
ATOM 851 C CA . ILE A 1 105 ? -9.460 8.526 16.106 1.00 91.31 105 ILE A CA 1
ATOM 852 C C . ILE A 1 105 ? -9.296 7.558 17.292 1.00 91.31 105 ILE A C 1
ATOM 854 O O . ILE A 1 105 ? -8.214 7.469 17.877 1.00 91.31 105 ILE A O 1
ATOM 858 N N . TYR A 1 106 ? -10.335 6.790 17.627 1.00 91.38 106 TYR A N 1
ATOM 859 C CA . TYR A 1 106 ? -10.336 5.874 18.763 1.00 91.38 106 TYR A CA 1
ATOM 860 C C . TYR A 1 106 ? -9.809 4.482 18.417 1.00 91.38 106 TYR A C 1
ATOM 862 O O . TYR A 1 106 ? -9.278 3.803 19.294 1.00 91.38 106 TYR A O 1
ATOM 870 N N . ILE A 1 107 ? -9.919 4.066 17.154 1.00 94.00 107 ILE A N 1
ATOM 871 C CA . ILE A 1 107 ? -9.637 2.682 16.741 1.00 94.00 107 ILE A CA 1
ATOM 872 C C . ILE A 1 107 ? -8.454 2.605 15.774 1.00 94.00 107 ILE A C 1
ATOM 874 O O . ILE A 1 107 ? -7.636 1.695 15.893 1.00 94.00 107 ILE A O 1
ATOM 878 N N . SER A 1 108 ? -8.311 3.560 14.849 1.00 96.25 108 SER A N 1
ATOM 879 C CA . SER A 1 108 ? -7.207 3.566 13.886 1.00 96.25 108 SER A CA 1
ATOM 880 C C . SER A 1 108 ? -5.853 3.590 14.593 1.00 96.25 108 SER A C 1
ATOM 882 O O . SER A 1 108 ? -5.632 4.300 15.581 1.00 96.25 108 SER A O 1
ATOM 884 N N . GLU A 1 109 ? -4.922 2.816 14.046 1.00 96.25 109 GLU A N 1
ATOM 885 C CA . GLU A 1 109 ? -3.519 2.839 14.440 1.00 96.25 109 GLU A CA 1
ATOM 886 C C . GLU A 1 109 ? -2.809 4.080 13.885 1.00 96.25 109 GLU A C 1
ATOM 888 O O . GLU A 1 109 ? -3.293 4.756 12.976 1.00 96.25 109 GLU A O 1
ATOM 893 N N . ALA A 1 110 ? -1.625 4.393 14.413 1.00 95.25 110 ALA A N 1
ATOM 894 C CA . ALA A 1 110 ? -0.902 5.600 14.007 1.00 95.25 110 ALA A CA 1
ATOM 895 C C . ALA A 1 110 ? -0.426 5.530 12.546 1.00 95.25 110 ALA A C 1
ATOM 897 O O . ALA A 1 110 ? -0.541 6.505 11.806 1.00 95.25 110 ALA A O 1
ATOM 898 N N . THR A 1 111 ? 0.116 4.383 12.129 1.00 94.56 111 THR A N 1
ATOM 899 C CA . THR A 1 111 ? 0.794 4.220 10.826 1.00 94.56 111 THR A CA 1
ATOM 900 C C . THR A 1 111 ? 0.435 2.941 10.079 1.00 94.56 111 THR A C 1
ATOM 902 O O . THR A 1 111 ? 0.818 2.785 8.924 1.00 94.56 111 THR A O 1
ATOM 905 N N . LYS A 1 112 ? -0.278 2.011 10.718 1.00 95.88 112 LYS A N 1
ATOM 906 C CA . LYS A 1 112 ? -0.545 0.680 10.177 1.00 95.88 112 LYS A CA 1
ATOM 907 C C . LYS A 1 112 ? -1.998 0.538 9.738 1.00 95.88 112 LYS A C 1
ATOM 909 O O . LYS A 1 112 ? -2.900 0.893 10.487 1.00 95.88 112 LYS A O 1
ATOM 914 N N . PHE A 1 113 ? -2.212 -0.044 8.562 1.00 97.44 113 PHE A N 1
ATOM 915 C CA . PHE A 1 113 ? -3.540 -0.485 8.146 1.00 97.44 113 PHE A CA 1
ATOM 916 C C . PHE A 1 113 ? -3.921 -1.759 8.905 1.00 97.44 113 PHE A C 1
ATOM 918 O O . PHE A 1 113 ? -3.144 -2.721 8.954 1.00 97.44 113 PHE A O 1
ATOM 925 N N . THR A 1 114 ? -5.114 -1.775 9.492 1.00 97.50 114 THR A N 1
ATOM 926 C CA . THR A 1 114 ? -5.646 -2.920 10.241 1.00 97.50 114 THR A CA 1
ATOM 927 C C . THR A 1 114 ? -6.750 -3.609 9.450 1.00 97.50 114 THR A C 1
ATOM 929 O O . THR A 1 114 ? -7.512 -2.969 8.729 1.00 97.50 114 THR A O 1
ATOM 932 N N . ILE A 1 115 ? -6.806 -4.936 9.546 1.00 97.75 115 ILE A N 1
ATOM 933 C CA . ILE A 1 115 ? -7.865 -5.739 8.927 1.00 97.75 115 ILE A CA 1
ATOM 934 C C . ILE A 1 115 ? -8.950 -5.933 9.975 1.00 97.75 115 ILE A C 1
ATOM 936 O O . ILE A 1 115 ? -8.671 -6.419 11.072 1.00 97.75 115 ILE A O 1
ATOM 940 N N . GLU A 1 116 ? -10.173 -5.560 9.629 1.00 96.00 116 GLU A N 1
ATOM 941 C CA . GLU A 1 116 ? -11.358 -5.710 10.461 1.00 96.00 116 GLU A CA 1
ATOM 942 C C . GLU A 1 116 ? -12.431 -6.484 9.699 1.00 96.00 116 GLU A C 1
ATOM 944 O O . GLU A 1 116 ? -12.373 -6.628 8.481 1.00 96.00 116 GLU A O 1
ATOM 949 N N . LYS A 1 117 ? -13.439 -6.983 10.421 1.00 92.94 117 LYS A N 1
ATOM 950 C CA . LYS A 1 117 ? -14.517 -7.796 9.835 1.00 92.94 117 LYS A CA 1
ATOM 951 C C . LYS A 1 117 ? -15.247 -7.081 8.692 1.00 92.94 117 LYS A C 1
ATOM 953 O O . LYS A 1 117 ? -15.754 -7.731 7.785 1.00 92.94 117 LYS A O 1
ATOM 958 N N . GLU A 1 118 ? -15.342 -5.761 8.785 1.00 92.88 118 GLU A N 1
ATOM 959 C CA . GLU A 1 118 ? -16.082 -4.924 7.847 1.00 92.88 118 GLU A CA 1
ATOM 960 C C . GLU A 1 118 ? -15.212 -4.350 6.733 1.00 92.88 118 GLU A C 1
ATOM 962 O O . GLU A 1 118 ? -15.787 -3.741 5.842 1.00 92.88 118 GLU A O 1
ATOM 967 N N . GLY A 1 119 ? -13.880 -4.489 6.785 1.00 95.62 119 GLY A N 1
ATOM 968 C CA . GLY A 1 119 ? -12.967 -3.909 5.801 1.00 95.62 119 GLY A CA 1
ATOM 969 C C . GLY A 1 119 ? -11.575 -3.596 6.345 1.00 95.62 119 GLY A C 1
ATOM 970 O O . GLY A 1 119 ? -11.217 -3.941 7.470 1.00 95.62 119 GLY A O 1
ATOM 971 N N . ILE A 1 120 ? -10.772 -2.905 5.536 1.00 97.69 120 ILE A N 1
ATOM 972 C CA . ILE A 1 120 ? -9.426 -2.468 5.924 1.00 97.69 120 ILE A CA 1
ATOM 973 C C . ILE A 1 120 ? -9.502 -1.044 6.472 1.00 97.69 120 ILE A C 1
ATOM 975 O O . ILE A 1 120 ? -9.936 -0.129 5.773 1.00 97.69 120 ILE A O 1
ATOM 979 N N . ARG A 1 121 ? -9.050 -0.824 7.707 1.00 97.69 121 ARG A N 1
ATOM 980 C CA . ARG A 1 121 ? -9.023 0.506 8.320 1.00 97.69 121 ARG A CA 1
ATOM 981 C C . ARG A 1 121 ? -7.695 1.215 8.046 1.00 97.69 121 ARG A C 1
ATOM 983 O O . ARG A 1 121 ? -6.638 0.675 8.390 1.00 97.69 121 ARG A O 1
ATOM 990 N N . PRO A 1 122 ? -7.723 2.427 7.468 1.00 97.12 122 PRO A N 1
ATOM 991 C CA . PRO A 1 122 ? -6.540 3.257 7.338 1.00 97.12 122 PRO A CA 1
ATOM 992 C C . PRO A 1 122 ? -6.061 3.804 8.692 1.00 97.12 122 PRO A C 1
ATOM 994 O O . PRO A 1 122 ? -6.872 4.060 9.594 1.00 97.12 122 PRO A O 1
ATOM 997 N N . PRO A 1 123 ? -4.746 4.017 8.840 1.00 96.50 123 PRO A N 1
ATOM 998 C CA . PRO A 1 123 ? -4.178 4.662 10.010 1.00 96.50 123 PRO A CA 1
ATOM 999 C C . PRO A 1 123 ? -4.465 6.164 10.033 1.00 96.50 123 PRO A C 1
ATOM 1001 O O . PRO A 1 123 ? -4.805 6.768 9.021 1.00 96.50 123 PRO A O 1
ATOM 1004 N N . ILE A 1 124 ? -4.215 6.79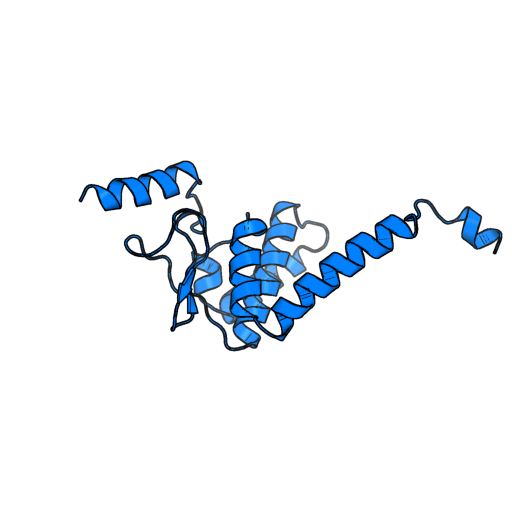9 11.174 1.00 95.12 124 ILE A N 1
ATOM 1005 C CA . ILE A 1 124 ? -4.359 8.252 11.334 1.00 95.12 124 ILE A CA 1
ATOM 1006 C C . ILE A 1 124 ? -3.410 9.022 10.395 1.00 95.12 124 ILE A C 1
ATOM 1008 O O . ILE A 1 124 ? -3.796 10.045 9.839 1.00 95.12 124 ILE A O 1
ATOM 1012 N N . ARG A 1 125 ? -2.195 8.504 10.145 1.00 94.25 125 ARG A N 1
ATOM 1013 C CA . ARG A 1 125 ? -1.239 9.074 9.171 1.00 94.25 125 ARG A CA 1
ATOM 1014 C C . ARG A 1 125 ? -1.771 9.108 7.729 1.00 94.25 125 ARG A C 1
ATOM 1016 O O . ARG A 1 125 ? -1.244 9.859 6.923 1.00 94.25 125 ARG A O 1
ATOM 1023 N N . ALA A 1 126 ? -2.774 8.299 7.388 1.00 93.75 126 ALA A N 1
ATOM 1024 C CA . ALA A 1 126 ? -3.335 8.260 6.036 1.00 93.75 126 ALA A CA 1
ATOM 1025 C C . ALA A 1 126 ? -4.214 9.482 5.702 1.00 93.75 126 ALA A C 1
ATOM 1027 O O . ALA A 1 126 ? -4.694 9.600 4.576 1.00 93.75 126 ALA A O 1
ATOM 1028 N N . LEU A 1 127 ? -4.465 10.364 6.674 1.00 91.44 127 LEU A N 1
ATOM 1029 C CA . LEU A 1 127 ? -5.128 11.644 6.448 1.00 91.44 127 LEU A CA 1
ATOM 1030 C C . LEU A 1 127 ? -4.134 12.669 5.902 1.00 91.44 127 LEU A C 1
ATOM 1032 O O . LEU A 1 127 ? -3.007 12.791 6.395 1.00 91.44 127 LEU A O 1
ATOM 1036 N N . GLU A 1 128 ? -4.576 13.449 4.919 1.00 86.69 128 GLU A N 1
ATOM 1037 C CA . GLU A 1 128 ? -3.758 14.515 4.357 1.00 86.69 128 GLU A CA 1
ATOM 1038 C C . GLU A 1 128 ? -3.345 15.518 5.451 1.00 86.69 128 GLU A C 1
ATOM 1040 O O . GLU A 1 128 ? -4.133 15.921 6.306 1.00 86.69 128 GLU A O 1
ATOM 1045 N N . GLY A 1 129 ? -2.066 15.897 5.459 1.00 85.19 129 GLY A N 1
ATOM 1046 C CA . GLY A 1 129 ? -1.512 16.829 6.444 1.00 85.19 129 GLY A CA 1
ATOM 1047 C C . GLY A 1 129 ? -1.149 16.211 7.800 1.00 85.19 129 GLY A C 1
ATOM 1048 O O . GLY A 1 129 ? -0.535 16.896 8.622 1.00 85.19 129 GLY A O 1
ATOM 1049 N N . VAL A 1 130 ? -1.435 14.926 8.043 1.00 89.69 130 VAL A N 1
ATOM 1050 C CA . VAL A 1 130 ? -1.079 14.264 9.306 1.00 89.69 130 VAL A CA 1
ATOM 1051 C C . VAL A 1 130 ? 0.253 13.522 9.197 1.00 89.69 130 VAL A C 1
ATOM 1053 O O . VAL A 1 130 ? 0.351 12.399 8.710 1.00 89.69 130 VAL A O 1
ATOM 1056 N N . GLY A 1 131 ? 1.313 14.142 9.718 1.00 89.69 131 GLY A N 1
ATOM 1057 C CA . GLY A 1 131 ? 2.633 13.512 9.799 1.00 89.69 131 GLY A CA 1
ATOM 1058 C C . GLY A 1 131 ? 2.695 12.344 10.795 1.00 89.69 131 GLY A C 1
ATOM 1059 O O . GLY A 1 131 ? 1.925 12.265 11.752 1.00 89.69 131 GLY A O 1
ATOM 1060 N N . GLU A 1 132 ? 3.689 11.467 10.633 1.00 91.88 132 GLU A N 1
ATOM 1061 C CA . GLU A 1 132 ? 3.875 10.277 11.480 1.00 91.88 132 GLU A CA 1
ATOM 1062 C C . GLU A 1 132 ? 3.947 10.593 12.982 1.00 91.88 132 GLU A C 1
ATOM 1064 O O . GLU A 1 132 ? 3.314 9.919 13.794 1.00 91.88 132 GLU A O 1
ATOM 1069 N N . ASN A 1 133 ? 4.693 11.633 13.363 1.00 94.00 133 ASN A N 1
ATOM 1070 C CA . ASN A 1 133 ? 4.823 12.032 14.766 1.00 94.00 133 ASN A CA 1
ATOM 1071 C C . ASN A 1 133 ? 3.497 12.539 15.344 1.00 94.00 133 ASN A C 1
ATOM 1073 O O . ASN A 1 133 ? 3.194 12.260 16.501 1.00 94.00 133 ASN A O 1
ATOM 1077 N N . ALA A 1 134 ? 2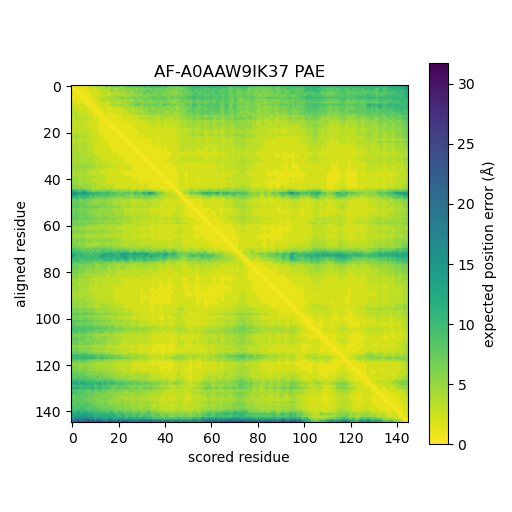.703 13.259 14.546 1.00 94.00 134 ALA A N 1
ATOM 1078 C CA . ALA A 1 134 ? 1.385 13.721 14.964 1.00 94.00 134 ALA A CA 1
ATOM 1079 C C . ALA A 1 134 ? 0.440 12.529 15.165 1.00 94.00 134 ALA A C 1
ATOM 1081 O O . ALA A 1 134 ? -0.168 12.411 16.225 1.00 94.00 134 ALA A O 1
ATOM 1082 N N . ALA A 1 135 ? 0.408 11.589 14.215 1.00 9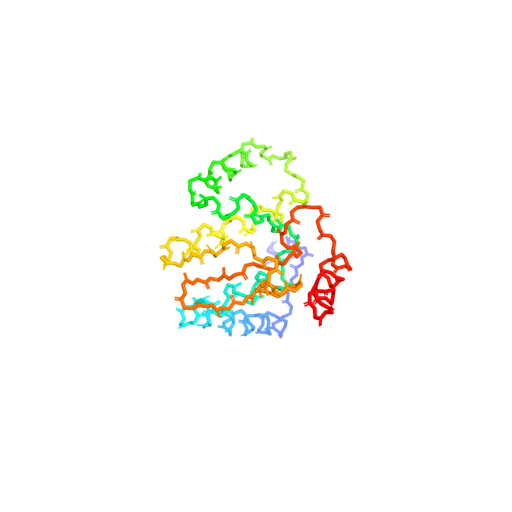4.12 135 ALA A N 1
ATOM 1083 C CA . ALA A 1 135 ? -0.387 10.370 14.330 1.00 94.12 135 ALA A CA 1
ATOM 1084 C C . ALA A 1 135 ? -0.018 9.545 15.578 1.00 94.12 135 ALA A C 1
ATOM 1086 O O . ALA A 1 135 ? -0.900 9.108 16.315 1.00 94.12 135 ALA A O 1
ATOM 1087 N N . LYS A 1 136 ? 1.282 9.378 15.866 1.00 95.19 136 LYS A N 1
ATOM 1088 C CA . LYS A 1 136 ? 1.752 8.685 17.079 1.00 95.19 136 LYS A CA 1
ATOM 1089 C C . LYS A 1 136 ? 1.311 9.394 18.358 1.00 95.19 136 LYS A C 1
ATOM 1091 O O . LYS A 1 136 ? 0.820 8.730 19.265 1.00 95.19 136 LYS A O 1
ATOM 1096 N N . ARG A 1 137 ? 1.432 10.725 18.412 1.00 94.44 137 ARG A N 1
ATOM 1097 C CA . ARG A 1 137 ? 0.985 11.525 19.564 1.00 94.44 137 ARG A CA 1
ATOM 1098 C C . ARG A 1 137 ? -0.517 11.418 19.797 1.00 94.44 137 ARG A C 1
ATOM 1100 O O . ARG A 1 137 ? -0.923 11.333 20.945 1.00 94.44 137 ARG A O 1
ATOM 1107 N N . ILE A 1 138 ? -1.330 11.381 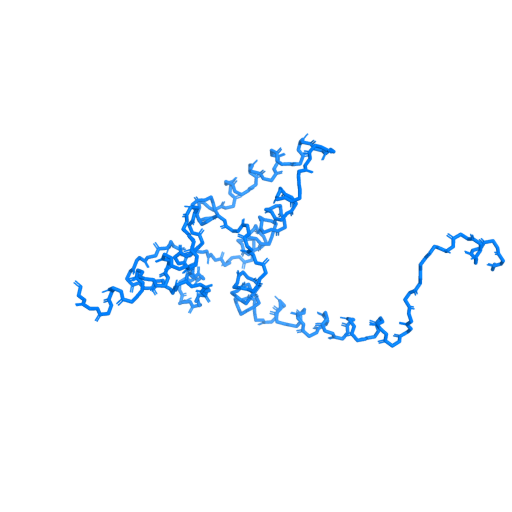18.740 1.00 92.62 138 ILE A N 1
ATOM 1108 C CA . ILE A 1 138 ? -2.786 11.197 18.864 1.00 92.62 138 ILE A CA 1
ATOM 1109 C C . ILE A 1 138 ? -3.098 9.837 19.501 1.00 92.62 138 ILE A C 1
ATOM 1111 O O . ILE A 1 138 ? -3.864 9.763 20.459 1.00 92.62 138 ILE A O 1
ATOM 1115 N N . VAL A 1 139 ? -2.461 8.763 19.022 1.00 93.69 139 VAL A N 1
ATOM 1116 C CA . VAL A 1 139 ? -2.648 7.414 19.584 1.00 93.69 139 VAL A CA 1
ATOM 1117 C C . VAL A 1 139 ? -2.118 7.303 21.017 1.00 93.69 139 VAL A C 1
ATOM 1119 O O . VAL A 1 139 ? -2.667 6.547 21.816 1.00 93.69 139 VAL A O 1
ATOM 1122 N N . GLU A 1 140 ? -1.059 8.032 21.363 1.00 93.56 140 GLU A N 1
ATOM 1123 C CA . GLU A 1 140 ? -0.537 8.092 22.730 1.00 93.56 140 GLU A CA 1
ATOM 1124 C C . GLU A 1 140 ? -1.468 8.870 23.665 1.00 93.56 140 GLU A C 1
ATOM 1126 O O . GLU A 1 140 ? -1.817 8.357 24.725 1.00 93.56 140 GLU A O 1
ATOM 1131 N N . ALA A 1 141 ? -1.931 10.052 23.248 1.00 92.44 141 ALA A N 1
ATOM 1132 C CA . ALA A 1 141 ? -2.879 10.869 24.000 1.00 92.44 141 ALA A CA 1
ATOM 1133 C C . ALA A 1 141 ? -4.184 10.108 24.269 1.00 92.44 141 ALA A C 1
ATOM 1135 O O . ALA A 1 141 ? -4.661 10.112 25.396 1.00 92.44 141 ALA A O 1
ATOM 1136 N N . ARG A 1 142 ? -4.679 9.335 23.290 1.00 90.44 142 ARG A N 1
ATOM 1137 C CA . ARG A 1 142 ? -5.840 8.438 23.446 1.00 90.44 142 ARG A CA 1
ATOM 1138 C C . ARG A 1 142 ? -5.710 7.462 24.621 1.00 90.44 142 ARG A C 1
ATOM 1140 O O . ARG A 1 142 ? -6.714 7.038 25.182 1.00 90.44 142 ARG A O 1
ATOM 1147 N N . LYS A 1 143 ? -4.492 7.044 24.978 1.00 87.62 143 LYS A N 1
ATOM 1148 C CA . LYS A 1 143 ? -4.265 6.132 26.115 1.00 87.62 143 LYS A CA 1
ATOM 1149 C C . LYS A 1 143 ? -4.351 6.845 27.465 1.00 87.62 143 LYS A C 1
ATOM 1151 O O . LYS A 1 143 ? -4.419 6.169 28.486 1.00 87.62 143 LYS A O 1
ATOM 1156 N N . GLN A 1 144 ? -4.289 8.174 27.468 1.00 86.94 144 GLN A N 1
ATOM 1157 C CA . GLN A 1 144 ? -4.231 9.007 28.667 1.00 86.94 144 GLN A CA 1
ATOM 1158 C C . GLN A 1 144 ? -5.592 9.618 29.047 1.00 86.94 144 GLN A C 1
ATOM 1160 O O . GLN A 1 144 ? -5.688 10.192 30.130 1.00 86.94 144 GLN A O 1
ATOM 1165 N N . GLY A 1 145 ? -6.632 9.447 28.220 1.00 65.19 145 GLY A N 1
ATOM 1166 C CA . GLY A 1 145 ? -7.997 9.942 28.450 1.00 65.19 145 GLY A CA 1
ATOM 1167 C C . GLY A 1 145 ? -8.428 10.917 27.371 1.00 65.19 145 GLY A C 1
ATOM 1168 O O . GLY A 1 145 ? -9.101 11.903 27.737 1.00 65.19 145 GLY A O 1
#

Radius of gyration: 18.94 Å; Cα contacts (8 Å, |Δi|>4): 155; chains: 1; bounding box: 42×33×62 Å

Nearest PDB structures (foldseek):
  3f2d-assembly1_A  TM=9.713E-01  e=2.764E-11  Geobacillus kaustophilus
  3f2b-assembly1_A  TM=9.708E-01  e=5.925E-11  Geobacillus kaustophilus
  4jom-assembly1_A  TM=7.412E-01  e=7.015E-03  Escherichia coli K-12
  7tbp-assembly1_B  TM=8.468E-01  e=1.954E+00  Human immunodeficiency virus 1

Secondary structure (DSSP, 8-state):
-HHHHHH-S----HHHHHHHHHHHHHHHHHHHH-HHHHHHHHHHHH-TT--HHHHTT-HHHHHHHHHHHHHTGGG--HHHHHHHHHHHHHHHHHHTT--BPPP-TTT--SS--EEETTEEEPPGGGSTT--HHHHHHHHHHTTT-

Mean predicted aligned error: 3.88 Å

pLDDT: mean 94.74, std 4.17, range [65.19, 98.56]

Sequence (145 aa):
YIESCKRIKYMFPKGHAVAYVMMAVRIAYFKVYYPEAYYATYFTVRADDFDADLICKGPGAIKAKLDELYELGNKITAKDKGLITVLELSYELYARKLNFLKVDIYISEATKFTIEKEGIRPPIRALEGVGENAAKRIVEARKQG

Foldseek 3Di:
DVVVVVPDPDDDDPVVVVVVVVVVVVLVVCVPPVVQVSLQVCCLPQQLLAALVQLQVDLVSLVVLLVVLVVCPPVHDPSSVSSNVNSVSSNVCVVVVAHEDHADLQPAALRGWDQDPRHIYGHPSSHPPQDSVNSVVSVVVSVVD

InterPro domains:
  IPR004805 Error-prone DNA polymerase/DNA polymerase III subunit alpha DnaE/PolC [PTHR32294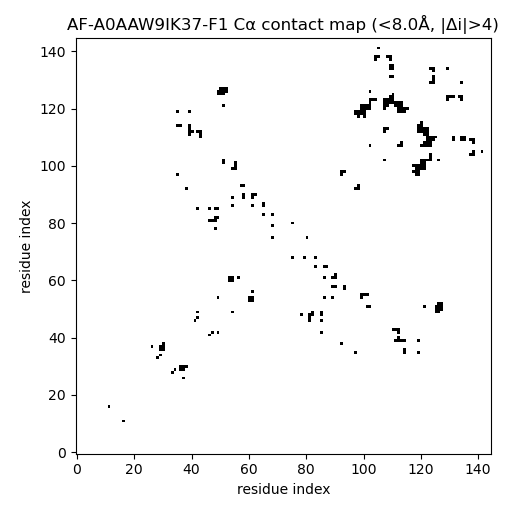] (1-144)
  IPR029460 DNA polymerase, helix-hairpin-helix motif [PF14579] (98-144)
  IPR044923 PolC, middle finger subdomain superfamily [G3DSA:1.10.150.700] (1-34)

Solvent-accessible surface area (backbone atoms only — not comparable to full-atom values): 8181 Å² total; per-residue (Å²): 107,72,70,58,65,74,66,61,87,77,81,81,55,69,71,59,53,52,54,53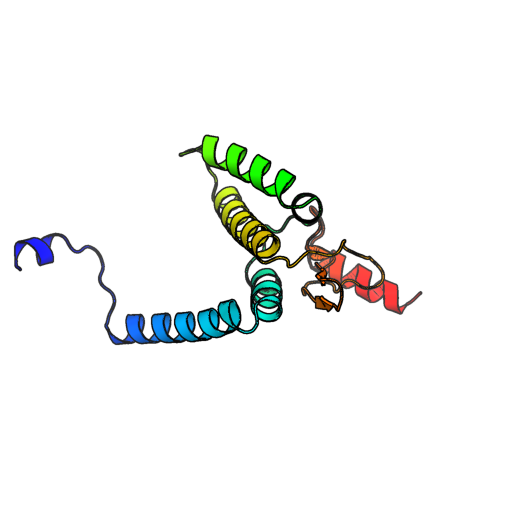,50,54,52,50,52,58,53,46,50,32,50,72,79,37,43,68,61,35,50,33,49,45,53,44,75,69,41,86,61,46,43,46,78,53,54,56,69,33,60,67,52,37,49,55,52,47,53,59,55,58,71,47,57,92,71,56,48,77,66,52,54,47,30,48,56,46,43,54,53,50,41,50,40,45,76,72,74,46,48,64,41,71,70,38,89,89,72,36,38,34,65,43,40,44,86,51,98,87,26,37,30,39,13,49,30,30,35,82,92,39,48,64,69,57,18,42,49,52,52,52,49,63,76,76,110